Protein AF-A0A7C5EQ82-F1 (afdb_monomer_lite)

Secondary structure (DSSP, 8-state):
-----SSSHHHHHHHHHHHTTTGGG--TTHHHHHHHHHHHHHHHHHHHHHHHHHHHHHHHHHHHHHHHHHHHHHHHHHHHHHHHHT-HHHHHHHHHHTTPPPPPTT--------TT--HHHHHHHHT---

Sequence (130 aa):
MTTRNHTLQPLLQAQKRRAVLPWYFDLGGKAAFLVVALAACLLALIALAQTGRVVSLSYDIRQLKGEEQQLIWEREDLLARLARAQDPATLEQWARENGMEPLAPGDVTFVTVPAGWSPAIAVSTLAREP

Radius of gyration: 46.98 Å; chains: 1; bounding box: 89×47×120 Å

Foldseek 3Di:
DDDDPPPCVVVVVVVVVVVPPPVVVPPPPVVVVVVVVVVVVVVVVVVVVVVVVVVVVVVVVVVVVVVVVVVVVVVVVVVVVVCVVPVVVVVQVVCVVVVNDPDDPPNDDDDDDPPPDDPVVVVVVVVPDD

Structure (mmCIF, N/CA/C/O backbone):
data_AF-A0A7C5EQ82-F1
#
_entry.id   AF-A0A7C5EQ82-F1
#
loop_
_atom_site.group_PDB
_atom_site.id
_atom_site.type_symbol
_atom_site.label_atom_id
_atom_site.label_alt_id
_atom_site.label_comp_id
_atom_site.label_asym_id
_atom_site.label_entity_id
_atom_site.label_seq_id
_atom_site.pdbx_PDB_ins_code
_atom_site.Cartn_x
_atom_site.Cartn_y
_atom_site.Cartn_z
_atom_site.occupancy
_atom_site.B_iso_or_equiv
_atom_site.auth_seq_id
_atom_site.auth_comp_id
_atom_site.auth_asym_id
_atom_site.auth_atom_id
_atom_site.pdbx_PDB_model_num
ATOM 1 N N . MET A 1 1 ? 37.438 37.159 -73.679 1.00 42.81 1 MET A N 1
ATOM 2 C CA . MET A 1 1 ? 36.736 37.046 -72.381 1.00 42.81 1 MET A CA 1
ATOM 3 C C . MET A 1 1 ? 36.382 35.584 -72.155 1.00 42.81 1 MET A C 1
ATOM 5 O O . MET A 1 1 ? 35.304 35.153 -72.530 1.00 42.81 1 MET A O 1
ATOM 9 N N . THR A 1 2 ? 37.311 34.800 -71.614 1.00 55.78 2 THR A N 1
ATOM 10 C CA . THR A 1 2 ? 37.064 33.390 -71.273 1.00 55.78 2 THR A CA 1
ATOM 11 C C . THR A 1 2 ? 38.223 32.916 -70.413 1.00 55.78 2 THR A C 1
ATOM 13 O O . THR A 1 2 ? 39.345 32.881 -70.904 1.00 55.78 2 THR A O 1
ATOM 16 N N . THR A 1 3 ? 37.974 32.630 -69.132 1.00 52.59 3 THR A N 1
ATOM 17 C CA . THR A 1 3 ? 38.677 31.629 -68.297 1.00 52.59 3 THR A CA 1
ATOM 18 C C . THR A 1 3 ? 38.357 31.842 -66.813 1.00 52.59 3 THR A C 1
ATOM 20 O O . THR A 1 3 ? 38.730 32.859 -66.241 1.00 52.59 3 THR A O 1
ATOM 23 N N . ARG A 1 4 ? 37.691 30.859 -66.184 1.00 48.62 4 ARG A N 1
ATOM 24 C CA . ARG A 1 4 ? 38.002 30.284 -64.848 1.00 48.62 4 ARG A CA 1
ATOM 25 C C . ARG A 1 4 ? 36.846 29.413 -64.334 1.00 48.62 4 ARG A C 1
ATOM 27 O O . ARG A 1 4 ? 36.222 29.711 -63.329 1.00 48.62 4 ARG A O 1
ATOM 34 N N . ASN A 1 5 ? 36.617 28.277 -64.993 1.00 55.75 5 ASN A N 1
ATOM 35 C CA . ASN A 1 5 ? 35.737 27.220 -64.467 1.00 55.75 5 ASN A CA 1
ATOM 36 C C . ASN A 1 5 ? 36.523 25.972 -64.006 1.00 55.75 5 ASN A C 1
ATOM 38 O O . ASN A 1 5 ? 35.933 24.943 -63.699 1.00 55.75 5 ASN A O 1
ATOM 42 N N . HIS A 1 6 ? 37.859 26.041 -63.939 1.00 57.06 6 HIS A N 1
ATOM 43 C CA . HIS A 1 6 ? 38.721 24.883 -63.654 1.00 57.06 6 HIS A CA 1
ATOM 44 C C . HIS A 1 6 ? 39.056 24.674 -62.166 1.00 57.06 6 HIS A C 1
ATOM 46 O O . HIS A 1 6 ? 39.661 23.668 -61.816 1.00 57.06 6 HIS A O 1
ATOM 52 N N . THR A 1 7 ? 38.654 25.576 -61.267 1.00 58.47 7 THR A N 1
ATOM 53 C CA . THR A 1 7 ? 39.041 25.523 -59.841 1.00 58.47 7 THR A CA 1
ATOM 54 C C . THR A 1 7 ? 38.031 24.823 -58.930 1.00 58.47 7 THR A C 1
ATOM 56 O O . THR A 1 7 ? 38.360 24.520 -57.787 1.00 58.47 7 THR A O 1
ATOM 59 N N . LEU A 1 8 ? 36.822 24.517 -59.412 1.00 58.50 8 LEU A N 1
ATOM 60 C CA . LEU A 1 8 ? 35.771 23.875 -58.602 1.00 58.50 8 LEU A CA 1
ATOM 61 C C . LEU A 1 8 ? 35.801 22.338 -58.655 1.00 58.50 8 LEU A C 1
ATOM 63 O O . LEU A 1 8 ? 35.190 21.674 -57.820 1.00 58.50 8 LEU A O 1
ATOM 67 N N . GLN A 1 9 ? 36.541 21.755 -59.599 1.00 65.25 9 GLN A N 1
ATOM 68 C CA . GLN A 1 9 ? 36.656 20.302 -59.749 1.00 65.25 9 GLN A CA 1
ATOM 69 C C . GLN A 1 9 ? 37.294 19.575 -58.546 1.00 65.25 9 GLN A C 1
ATOM 71 O O . GLN A 1 9 ? 36.742 18.542 -58.156 1.00 65.25 9 GLN A O 1
ATOM 76 N N . PRO A 1 10 ? 38.373 20.069 -57.898 1.00 68.69 10 PRO A N 1
ATOM 77 C CA . PRO A 1 10 ? 38.969 19.350 -56.769 1.00 68.69 10 PRO A CA 1
ATOM 78 C C . PRO A 1 10 ? 38.082 19.381 -55.517 1.00 68.69 10 PRO A C 1
ATOM 80 O O . PRO A 1 10 ? 38.023 18.396 -54.782 1.00 68.69 10 PRO A O 1
ATOM 83 N N . LEU A 1 11 ? 37.328 20.466 -55.297 1.00 66.81 11 LEU A N 1
ATOM 84 C CA . LEU A 1 11 ? 36.391 20.571 -54.172 1.00 66.81 11 LEU A CA 1
ATOM 85 C C . LEU A 1 11 ? 35.196 19.631 -54.350 1.00 66.81 11 LEU A C 1
ATOM 87 O O . LEU A 1 11 ? 34.826 18.922 -53.415 1.00 66.81 11 LEU A O 1
ATOM 91 N N . LEU A 1 12 ? 34.650 19.549 -55.566 1.00 68.19 12 LEU A N 1
ATOM 92 C CA . LEU A 1 12 ? 33.575 18.607 -55.884 1.00 68.19 12 LEU A CA 1
ATOM 93 C C . LEU A 1 12 ? 34.048 17.145 -55.808 1.00 68.19 12 LEU A C 1
ATOM 95 O O . LEU A 1 12 ? 33.300 16.281 -55.351 1.00 68.19 12 LEU A O 1
ATOM 99 N N . GLN A 1 13 ? 35.296 16.851 -56.189 1.00 70.50 13 GLN A N 1
ATOM 100 C CA . GLN A 1 13 ? 35.888 15.517 -56.016 1.00 70.50 13 GLN A CA 1
ATOM 101 C C . GLN A 1 13 ? 36.109 15.155 -54.540 1.00 70.50 13 GLN A C 1
ATOM 103 O O . GLN A 1 13 ? 35.826 14.022 -54.144 1.00 70.50 13 GLN A O 1
ATOM 108 N N . ALA A 1 14 ? 36.556 16.099 -53.707 1.00 67.94 14 ALA A N 1
ATOM 109 C CA . ALA A 1 14 ? 36.697 15.889 -52.265 1.00 67.94 14 ALA A CA 1
ATOM 110 C C . ALA A 1 14 ? 35.335 15.685 -51.577 1.00 67.94 14 ALA A C 1
ATOM 112 O O . ALA A 1 14 ? 35.195 14.820 -50.708 1.00 67.94 14 ALA A O 1
ATOM 113 N N . GLN A 1 15 ? 34.308 16.424 -52.007 1.00 67.62 15 GLN A N 1
ATOM 114 C CA . GLN A 1 15 ? 32.946 16.284 -51.496 1.00 67.62 15 GLN A CA 1
ATOM 115 C C . GLN A 1 15 ? 32.324 14.942 -51.902 1.00 67.62 15 GLN A C 1
ATOM 117 O O . GLN A 1 15 ? 31.738 14.269 -51.055 1.00 67.62 15 GLN A O 1
ATOM 122 N N . LYS A 1 16 ? 32.538 14.486 -53.146 1.00 65.75 16 LYS A N 1
ATOM 123 C CA . LYS A 1 16 ? 32.148 13.133 -53.577 1.00 65.75 16 LYS A CA 1
ATOM 124 C C . LYS A 1 16 ? 32.859 12.045 -52.771 1.00 65.75 16 LYS A C 1
ATOM 126 O O . LYS A 1 16 ? 32.201 11.100 -52.364 1.00 65.75 16 LYS A O 1
ATOM 131 N N . ARG A 1 17 ? 34.152 12.186 -52.454 1.00 62.69 17 ARG A N 1
ATOM 132 C CA . ARG A 1 17 ? 34.857 11.228 -51.575 1.00 62.69 17 ARG A CA 1
ATOM 133 C C . ARG A 1 17 ? 34.272 11.173 -50.159 1.00 62.69 17 ARG A C 1
ATOM 135 O O . ARG A 1 17 ? 34.189 10.088 -49.597 1.00 62.69 17 ARG A O 1
ATOM 142 N N . ARG A 1 18 ? 33.819 12.302 -49.599 1.00 60.19 18 ARG A N 1
ATOM 143 C CA . ARG A 1 18 ? 33.108 12.332 -48.302 1.00 60.19 18 ARG A CA 1
ATOM 144 C C . ARG A 1 18 ? 31.685 11.776 -48.380 1.00 60.19 18 ARG A C 1
ATOM 146 O O . ARG A 1 18 ? 31.238 11.149 -47.429 1.00 60.19 18 ARG A O 1
ATOM 153 N N . ALA A 1 19 ? 31.000 11.958 -49.506 1.00 60.44 19 ALA A N 1
ATOM 154 C CA . ALA A 1 19 ? 29.672 11.398 -49.752 1.00 60.44 19 ALA A CA 1
ATOM 155 C C . ALA A 1 19 ? 29.687 9.885 -50.050 1.00 60.44 19 ALA A C 1
ATOM 157 O O . ALA A 1 19 ? 28.626 9.278 -50.115 1.00 60.44 19 ALA A O 1
ATOM 158 N N . VAL A 1 20 ? 30.869 9.271 -50.199 1.00 56.28 20 VAL A N 1
ATOM 159 C CA . VAL A 1 20 ? 31.069 7.816 -50.365 1.00 56.28 20 VAL A CA 1
ATOM 160 C C . VAL A 1 20 ? 31.319 7.119 -49.011 1.00 56.28 20 VAL A C 1
ATOM 162 O O . VAL A 1 20 ? 31.747 5.971 -48.946 1.00 56.28 20 VAL A O 1
ATOM 165 N N . LEU A 1 21 ? 30.906 7.744 -47.902 1.00 57.19 21 LEU A N 1
ATOM 166 C CA . LEU A 1 21 ? 30.763 7.069 -46.606 1.00 57.19 21 LEU A CA 1
ATOM 167 C C . LEU A 1 21 ? 29.425 6.323 -46.334 1.00 57.19 21 LEU A C 1
ATOM 169 O O . LEU A 1 21 ? 29.193 6.015 -45.168 1.00 57.19 21 LEU A O 1
ATOM 173 N N . PRO A 1 22 ? 28.543 5.946 -47.292 1.00 58.44 22 PRO A N 1
ATOM 174 C CA . PRO A 1 22 ? 27.462 5.018 -46.967 1.00 58.44 22 PRO A CA 1
ATOM 175 C C . PRO A 1 22 ? 27.979 3.572 -46.847 1.00 58.44 22 PRO A C 1
ATOM 177 O O . PRO A 1 22 ? 27.311 2.732 -46.257 1.00 58.44 22 PRO A O 1
ATOM 180 N N . TRP A 1 23 ? 29.189 3.279 -47.343 1.00 53.69 23 TRP A N 1
ATOM 181 C CA . TRP A 1 23 ? 29.732 1.917 -47.403 1.00 53.69 23 TRP A CA 1
ATOM 182 C C . TRP A 1 23 ? 30.381 1.422 -46.100 1.00 53.69 23 TRP A C 1
ATOM 184 O O . TRP A 1 23 ? 30.624 0.231 -45.948 1.00 53.69 23 TRP A O 1
ATOM 194 N N . TYR A 1 24 ? 30.595 2.297 -45.108 1.00 54.84 24 TYR A N 1
ATOM 195 C CA . TYR A 1 24 ? 30.995 1.855 -43.761 1.00 54.84 24 TYR A CA 1
ATOM 196 C C . TYR A 1 24 ? 29.821 1.227 -42.981 1.00 54.84 24 TYR A C 1
ATOM 198 O O . TYR A 1 24 ? 30.025 0.571 -41.963 1.00 54.84 24 TYR A O 1
ATOM 206 N N . PHE A 1 25 ? 28.593 1.400 -43.482 1.00 55.72 25 PHE A N 1
ATOM 207 C CA . PHE A 1 25 ? 27.375 0.771 -42.970 1.00 55.72 25 PHE A CA 1
ATOM 208 C C . PHE A 1 25 ? 26.859 -0.369 -43.858 1.00 55.72 25 PHE A C 1
ATOM 210 O O . PHE A 1 25 ? 25.791 -0.907 -43.582 1.00 55.72 25 PHE A O 1
ATOM 217 N N . ASP A 1 26 ? 27.632 -0.822 -44.852 1.00 59.34 26 ASP A N 1
ATOM 218 C CA . ASP A 1 26 ? 27.341 -2.058 -45.595 1.00 59.34 26 ASP A CA 1
ATOM 219 C C . ASP A 1 26 ? 27.853 -3.293 -44.819 1.00 59.34 26 ASP A C 1
ATOM 221 O O . ASP A 1 26 ? 28.472 -4.218 -45.342 1.00 59.34 26 ASP A O 1
ATOM 225 N N . LEU A 1 27 ? 27.620 -3.302 -43.502 1.00 57.91 27 LEU A N 1
ATOM 226 C CA . LEU A 1 27 ? 27.776 -4.479 -42.649 1.00 57.91 27 LEU A CA 1
ATOM 227 C C . LEU A 1 27 ? 26.518 -5.343 -42.817 1.00 57.91 27 LEU A C 1
ATOM 229 O O . LEU A 1 27 ? 25.699 -5.484 -41.902 1.00 57.91 27 LEU A O 1
ATOM 233 N N . GLY A 1 28 ? 26.356 -5.905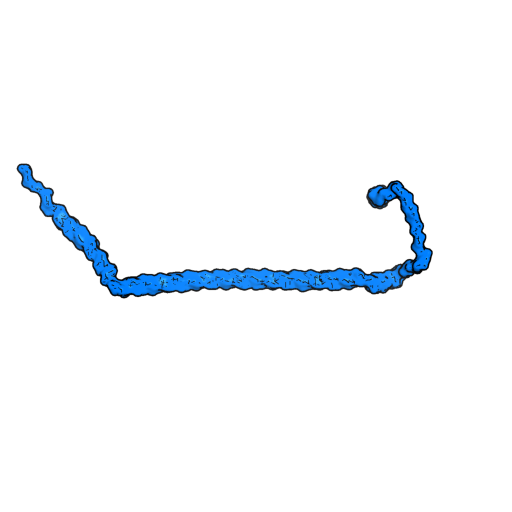 -44.016 1.00 60.25 28 GLY A N 1
ATOM 234 C CA . GLY A 1 28 ? 25.272 -6.820 -44.360 1.00 60.25 28 GLY A CA 1
ATOM 235 C C . GLY A 1 28 ? 25.047 -7.863 -43.266 1.00 60.25 28 GLY A C 1
ATOM 236 O O . GLY A 1 28 ? 25.994 -8.509 -42.818 1.00 60.25 28 GLY A O 1
ATOM 237 N N . GLY A 1 29 ? 23.803 -7.975 -42.787 1.00 64.56 29 GLY A N 1
ATOM 238 C CA . GLY A 1 29 ? 23.360 -8.871 -41.708 1.00 64.56 29 GLY A CA 1
ATOM 239 C C . GLY A 1 29 ? 23.977 -8.594 -40.326 1.00 64.56 29 GLY A C 1
ATOM 240 O O . GLY A 1 29 ? 23.260 -8.472 -39.339 1.00 64.56 29 GLY A O 1
ATOM 241 N N . LYS A 1 30 ? 25.301 -8.453 -40.234 1.00 71.50 30 LYS A N 1
ATOM 242 C CA . LYS A 1 30 ? 26.091 -8.308 -39.006 1.00 71.50 30 LYS A CA 1
ATOM 243 C C . LYS A 1 30 ? 25.841 -6.985 -38.285 1.00 71.50 30 LYS A C 1
ATOM 245 O O . LYS A 1 30 ? 25.766 -7.000 -37.062 1.00 71.50 30 LYS A O 1
ATOM 250 N N . ALA A 1 31 ? 25.653 -5.865 -38.993 1.00 76.69 31 ALA A N 1
ATOM 251 C CA . ALA A 1 31 ? 25.238 -4.619 -38.338 1.00 76.69 31 ALA A CA 1
ATOM 252 C C . ALA A 1 31 ? 23.814 -4.726 -37.795 1.00 76.69 31 ALA A C 1
ATOM 254 O O . ALA A 1 31 ? 23.559 -4.239 -36.700 1.00 76.69 31 ALA A O 1
ATOM 255 N N . ALA A 1 32 ? 22.911 -5.416 -38.500 1.00 79.00 32 ALA A N 1
ATOM 256 C CA . ALA A 1 32 ? 21.574 -5.678 -37.976 1.00 79.00 32 ALA A CA 1
ATOM 257 C C . ALA A 1 32 ? 21.643 -6.524 -36.693 1.00 79.00 32 ALA A C 1
ATOM 259 O O . ALA A 1 32 ? 21.007 -6.169 -35.707 1.00 79.00 32 ALA A O 1
ATOM 260 N N . PHE A 1 33 ? 22.487 -7.564 -36.649 1.00 82.31 33 PHE A N 1
ATOM 261 C CA . PHE A 1 33 ? 22.740 -8.320 -35.415 1.00 82.31 33 PHE A CA 1
ATOM 262 C C . PHE A 1 33 ? 23.288 -7.445 -34.287 1.00 82.31 33 PHE A C 1
ATOM 264 O O . PHE A 1 33 ? 22.853 -7.582 -33.148 1.00 82.31 33 PHE A O 1
ATOM 271 N N . LEU A 1 34 ? 24.210 -6.530 -34.590 1.00 86.25 34 LEU A N 1
ATOM 272 C CA . LEU A 1 34 ? 24.800 -5.634 -33.596 1.00 86.25 34 LEU A CA 1
ATOM 273 C C . LEU A 1 34 ? 23.759 -4.645 -33.049 1.00 86.25 34 LEU A C 1
ATOM 275 O O . LEU A 1 34 ? 23.680 -4.448 -31.841 1.00 86.25 34 LEU A O 1
ATOM 279 N N . VAL A 1 35 ? 22.902 -4.097 -33.913 1.00 86.94 35 VAL A N 1
ATOM 280 C CA . VAL A 1 35 ? 21.784 -3.225 -33.518 1.00 86.94 35 VAL A CA 1
ATOM 281 C C . VAL A 1 35 ? 20.757 -3.985 -32.681 1.00 86.94 35 VAL A C 1
ATOM 283 O O . VAL A 1 35 ? 20.330 -3.480 -31.647 1.00 86.94 35 VAL A O 1
ATOM 286 N N . VAL A 1 36 ? 20.389 -5.207 -33.075 1.00 88.44 36 VAL A N 1
ATOM 287 C CA . VAL A 1 36 ? 19.455 -6.051 -32.311 1.00 88.44 36 VAL A CA 1
ATOM 288 C C . VAL A 1 36 ? 20.043 -6.423 -30.951 1.00 88.44 36 VAL A C 1
ATOM 290 O O . VAL A 1 36 ? 19.348 -6.324 -29.944 1.00 88.44 36 VAL A O 1
ATOM 293 N N . ALA A 1 37 ? 21.324 -6.792 -30.890 1.00 91.94 37 ALA A N 1
ATOM 294 C CA . ALA A 1 37 ? 22.006 -7.097 -29.634 1.00 91.94 37 ALA A CA 1
ATOM 295 C C . ALA A 1 37 ? 22.086 -5.866 -28.719 1.00 91.94 37 ALA A C 1
ATOM 297 O O . ALA A 1 37 ? 21.823 -5.969 -27.520 1.00 91.94 37 ALA A O 1
ATOM 298 N N . LEU A 1 38 ? 22.385 -4.691 -29.282 1.00 93.38 38 LEU A N 1
ATOM 299 C CA . LEU A 1 38 ? 22.389 -3.430 -28.544 1.00 93.38 38 LEU A CA 1
ATOM 300 C C . LEU A 1 38 ? 20.988 -3.105 -28.005 1.00 93.38 38 LEU A C 1
ATOM 302 O O . LEU A 1 38 ? 20.847 -2.782 -26.829 1.00 93.38 38 LEU A O 1
ATOM 306 N N . ALA A 1 39 ? 19.952 -3.242 -28.835 1.00 90.38 39 ALA A N 1
ATOM 307 C CA . ALA A 1 39 ? 18.564 -3.010 -28.447 1.00 90.38 39 ALA A CA 1
ATOM 308 C C . ALA A 1 39 ? 18.099 -3.988 -27.356 1.00 90.38 39 ALA A C 1
ATOM 310 O O . ALA A 1 39 ? 17.453 -3.569 -26.398 1.00 90.38 39 ALA A O 1
ATOM 311 N N . ALA A 1 40 ? 18.471 -5.267 -27.457 1.00 91.81 40 ALA A N 1
ATOM 312 C CA . ALA A 1 40 ? 18.181 -6.277 -26.443 1.00 91.81 40 ALA A CA 1
ATOM 313 C C . ALA A 1 40 ? 18.887 -5.970 -25.113 1.00 91.81 40 ALA A C 1
ATOM 315 O O . ALA A 1 40 ? 18.268 -6.066 -24.055 1.00 91.81 40 ALA A O 1
ATOM 316 N N . CYS A 1 41 ? 20.152 -5.539 -25.157 1.00 93.19 41 CYS A N 1
ATOM 317 C CA . CYS A 1 41 ? 20.893 -5.106 -23.972 1.00 93.19 41 CYS A CA 1
ATOM 318 C C . CYS A 1 41 ? 20.230 -3.884 -23.315 1.00 93.19 41 CYS A C 1
ATOM 320 O O . CYS A 1 41 ? 20.034 -3.852 -22.101 1.00 93.19 41 CYS A O 1
ATOM 322 N N . LEU A 1 42 ? 19.799 -2.909 -24.119 1.00 93.44 42 LEU A N 1
ATOM 323 C CA . LEU A 1 42 ? 19.106 -1.718 -23.630 1.00 93.44 42 LEU A CA 1
ATOM 324 C C . LEU A 1 42 ? 17.755 -2.068 -22.987 1.00 93.44 42 LEU A C 1
ATOM 326 O O . LEU A 1 42 ? 17.439 -1.575 -21.906 1.00 93.44 42 LEU A O 1
ATOM 330 N N . LEU A 1 43 ? 16.986 -2.966 -23.611 1.00 91.38 43 LEU A N 1
ATOM 331 C CA . LEU A 1 43 ? 15.739 -3.502 -23.057 1.00 91.38 43 LEU A CA 1
ATOM 332 C C . LEU A 1 43 ? 15.970 -4.242 -21.739 1.00 91.38 43 LEU A C 1
ATOM 334 O O . LEU A 1 43 ? 15.207 -4.039 -20.800 1.00 91.38 43 LEU A O 1
ATOM 338 N N . ALA A 1 44 ? 17.028 -5.050 -21.641 1.00 88.25 44 ALA A N 1
ATOM 339 C CA . ALA A 1 44 ? 17.381 -5.746 -20.408 1.00 88.25 44 ALA A CA 1
ATOM 340 C C . ALA A 1 44 ? 17.734 -4.763 -19.279 1.00 88.25 44 ALA A C 1
ATOM 342 O O . ALA A 1 44 ? 17.275 -4.938 -18.152 1.00 88.25 44 ALA A O 1
ATOM 343 N N . LEU A 1 45 ? 18.479 -3.693 -19.578 1.00 86.88 45 LEU A N 1
ATOM 344 C CA . LEU A 1 45 ? 18.791 -2.637 -18.609 1.00 86.88 45 LEU A CA 1
ATOM 345 C C . LEU A 1 45 ? 17.536 -1.878 -18.158 1.00 86.88 45 LEU A C 1
ATOM 347 O O . LEU A 1 45 ? 17.372 -1.620 -16.965 1.00 86.88 45 LEU A O 1
ATOM 351 N N . ILE A 1 46 ? 16.626 -1.557 -19.083 1.00 86.00 46 ILE A N 1
ATOM 352 C CA . ILE A 1 46 ? 15.345 -0.915 -18.753 1.00 86.00 46 ILE A CA 1
ATOM 353 C C . ILE A 1 46 ? 14.489 -1.847 -17.890 1.00 86.00 46 ILE A C 1
ATOM 355 O O . ILE A 1 46 ? 13.954 -1.413 -16.871 1.00 86.00 46 ILE A O 1
ATOM 359 N N . ALA A 1 47 ? 14.386 -3.125 -18.257 1.00 78.50 47 ALA A N 1
ATOM 360 C CA . ALA A 1 47 ? 13.645 -4.121 -17.491 1.00 78.50 47 ALA A CA 1
ATOM 361 C C . ALA A 1 47 ? 14.237 -4.304 -16.086 1.00 78.50 47 ALA A C 1
ATOM 363 O O . ALA A 1 47 ? 13.495 -4.416 -15.111 1.00 78.50 47 ALA A O 1
ATOM 364 N N . LEU A 1 48 ? 15.564 -4.259 -15.952 1.00 78.50 48 LEU A N 1
ATOM 365 C CA . LEU A 1 48 ? 16.242 -4.316 -14.660 1.00 78.50 48 LEU A CA 1
ATOM 366 C C . LEU A 1 48 ? 15.964 -3.065 -13.817 1.00 78.50 48 LEU A C 1
ATOM 368 O O . LEU A 1 48 ? 15.676 -3.183 -12.628 1.00 78.50 48 LEU A O 1
ATOM 372 N N . ALA A 1 49 ? 15.964 -1.876 -14.426 1.00 75.94 49 ALA A N 1
ATOM 373 C CA . ALA A 1 49 ? 15.597 -0.632 -13.750 1.00 75.94 49 ALA A CA 1
ATOM 374 C C . ALA A 1 49 ? 14.122 -0.626 -13.306 1.00 75.94 49 ALA A C 1
ATOM 376 O O . ALA A 1 49 ? 13.802 -0.168 -12.208 1.00 75.94 49 ALA A O 1
ATOM 377 N N . GLN A 1 50 ? 13.218 -1.181 -14.121 1.00 68.19 50 GLN A N 1
ATOM 378 C CA . GLN A 1 50 ? 11.814 -1.376 -13.749 1.00 68.19 50 GLN A CA 1
ATOM 379 C C . GLN A 1 50 ? 11.675 -2.380 -12.603 1.00 68.19 50 GLN A C 1
ATOM 381 O O . GLN A 1 50 ? 10.979 -2.098 -11.633 1.00 68.19 50 GLN A O 1
ATOM 386 N N . THR A 1 51 ? 12.394 -3.502 -12.659 1.00 67.56 51 THR A N 1
ATOM 387 C CA . THR A 1 51 ? 12.393 -4.520 -11.597 1.00 67.56 51 THR A CA 1
ATOM 388 C C . THR A 1 51 ? 12.941 -3.947 -10.287 1.00 67.56 51 THR A C 1
ATOM 390 O O . THR A 1 51 ? 12.365 -4.178 -9.227 1.00 67.56 51 THR A O 1
ATOM 393 N N . GLY A 1 52 ? 13.977 -3.104 -10.354 1.00 60.84 52 GLY A N 1
ATOM 394 C CA . GLY A 1 52 ? 14.494 -2.362 -9.202 1.00 60.84 52 GLY A CA 1
ATOM 395 C C . GLY A 1 52 ? 13.457 -1.425 -8.567 1.00 60.84 52 GLY A C 1
ATOM 396 O O . GLY A 1 52 ? 13.375 -1.352 -7.344 1.00 60.84 52 GLY A O 1
ATOM 397 N N . ARG A 1 53 ? 12.598 -0.774 -9.368 1.00 58.97 53 ARG A N 1
ATOM 398 C CA . ARG A 1 53 ? 11.467 0.036 -8.861 1.00 58.97 53 ARG A CA 1
ATOM 399 C C . ARG A 1 53 ? 10.296 -0.808 -8.336 1.00 58.97 53 ARG A C 1
ATOM 401 O O . ARG A 1 53 ? 9.560 -0.353 -7.466 1.00 58.97 53 ARG A O 1
ATOM 408 N N . VAL A 1 54 ? 10.112 -2.038 -8.815 1.00 58.34 54 VAL A N 1
ATOM 409 C CA . VAL A 1 54 ? 9.085 -2.963 -8.289 1.00 58.34 54 VAL A CA 1
ATOM 410 C C . VAL A 1 54 ? 9.431 -3.437 -6.871 1.00 58.34 54 VAL A C 1
ATOM 412 O O . VAL A 1 54 ? 8.530 -3.672 -6.061 1.00 58.34 54 VAL A O 1
ATOM 415 N N . VAL A 1 55 ? 10.720 -3.516 -6.527 1.00 59.34 55 VAL A N 1
ATOM 416 C CA . VAL A 1 55 ? 11.160 -3.861 -5.165 1.00 59.34 55 VAL A CA 1
ATOM 417 C C . VAL A 1 55 ? 10.749 -2.787 -4.155 1.00 59.34 55 VAL A C 1
ATOM 419 O O . VAL A 1 55 ? 10.250 -3.144 -3.089 1.00 59.34 55 VAL A O 1
ATOM 422 N N . SER A 1 56 ? 10.870 -1.496 -4.492 1.00 60.28 56 SER A N 1
ATOM 423 C CA . SER A 1 56 ? 10.418 -0.420 -3.596 1.00 60.28 56 SER A CA 1
ATOM 424 C C . SER A 1 56 ? 8.897 -0.421 -3.430 1.00 60.28 56 SER A C 1
ATOM 426 O O . SER A 1 56 ? 8.413 -0.347 -2.307 1.00 60.28 56 SER A O 1
ATOM 428 N N . LEU A 1 57 ? 8.141 -0.648 -4.512 1.00 59.94 57 LEU A N 1
ATOM 429 C CA . LEU A 1 57 ? 6.678 -0.776 -4.435 1.00 59.94 57 LEU A CA 1
ATOM 430 C C . LEU A 1 57 ? 6.242 -1.943 -3.532 1.00 59.94 57 LEU A C 1
ATOM 432 O O . LEU A 1 57 ? 5.250 -1.867 -2.814 1.00 59.94 57 LEU A O 1
ATOM 436 N N . SER A 1 58 ? 7.002 -3.039 -3.556 1.00 60.06 58 SER A N 1
ATOM 437 C CA . SER A 1 58 ? 6.730 -4.222 -2.737 1.00 60.06 58 SER A CA 1
ATOM 438 C C . SER A 1 58 ? 7.033 -4.012 -1.252 1.00 60.06 58 SER A C 1
ATOM 440 O O . SER A 1 58 ? 6.571 -4.805 -0.429 1.00 60.06 58 SER A O 1
ATOM 442 N N . TYR A 1 59 ? 7.842 -3.009 -0.907 1.00 59.97 59 TYR A N 1
ATOM 443 C CA . TYR A 1 59 ? 8.107 -2.632 0.478 1.00 59.97 59 TYR A CA 1
ATOM 444 C C . TYR A 1 59 ? 6.939 -1.817 1.034 1.00 59.97 59 TYR A C 1
ATOM 446 O O . TYR A 1 59 ? 6.385 -2.188 2.067 1.00 59.97 59 TYR A O 1
ATOM 454 N N . ASP A 1 60 ? 6.477 -0.820 0.278 1.00 66.12 60 ASP A N 1
ATOM 455 C CA . ASP A 1 60 ? 5.334 0.018 0.659 1.00 66.12 60 ASP A CA 1
ATOM 456 C C . ASP A 1 60 ? 4.066 -0.827 0.854 1.00 66.12 60 ASP A C 1
ATOM 458 O O . ASP A 1 60 ? 3.365 -0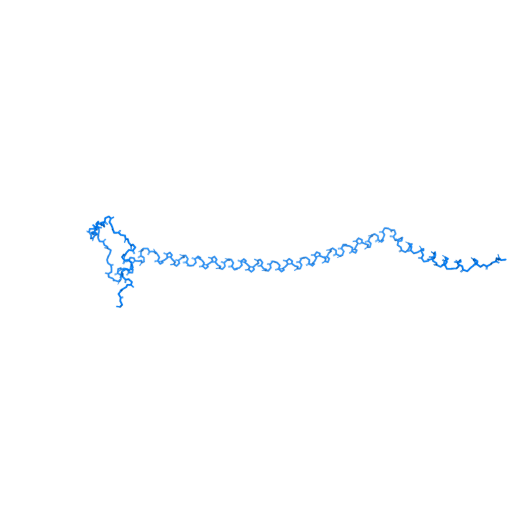.692 1.853 1.00 66.12 60 ASP A O 1
ATOM 462 N N . ILE A 1 61 ? 3.819 -1.793 -0.040 1.00 70.25 61 ILE A N 1
ATOM 463 C CA . ILE A 1 61 ? 2.691 -2.731 0.086 1.00 70.25 61 ILE A CA 1
ATOM 464 C C . ILE A 1 61 ? 2.817 -3.613 1.339 1.00 70.25 61 ILE A C 1
ATOM 466 O O . ILE A 1 61 ? 1.808 -3.958 1.954 1.00 70.25 61 ILE A O 1
ATOM 470 N N . ARG A 1 62 ? 4.034 -4.014 1.725 1.00 66.88 62 ARG A N 1
ATOM 471 C CA . ARG A 1 62 ? 4.245 -4.819 2.940 1.00 66.88 62 ARG A CA 1
ATOM 472 C C . ARG A 1 62 ? 4.044 -4.001 4.204 1.00 66.88 62 ARG A C 1
ATOM 474 O O . ARG A 1 62 ? 3.450 -4.520 5.143 1.00 66.88 62 ARG A O 1
ATOM 481 N N . GLN A 1 63 ? 4.504 -2.754 4.213 1.00 71.06 63 GLN A N 1
ATOM 482 C CA . GLN A 1 63 ? 4.289 -1.850 5.335 1.00 71.06 63 GLN A CA 1
ATOM 483 C C . GLN A 1 63 ? 2.792 -1.583 5.534 1.00 71.06 63 GLN A C 1
ATOM 485 O O . GLN A 1 63 ? 2.287 -1.795 6.633 1.00 71.06 63 GLN A O 1
ATOM 490 N N . LEU A 1 64 ? 2.066 -1.256 4.458 1.00 73.62 64 LEU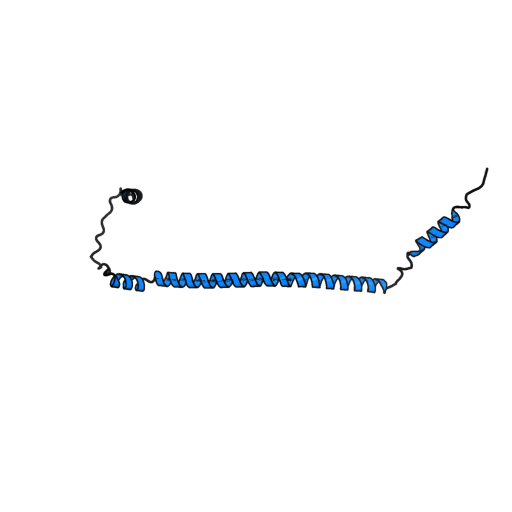 A N 1
ATOM 491 C CA . LEU A 1 64 ? 0.622 -1.009 4.517 1.00 73.62 64 LEU A CA 1
ATOM 492 C C . LEU A 1 64 ? -0.163 -2.226 5.030 1.00 73.62 64 LEU A C 1
ATOM 494 O O . LEU A 1 64 ? -1.070 -2.083 5.841 1.00 73.62 64 LEU A O 1
ATOM 498 N N . LYS A 1 65 ? 0.217 -3.438 4.603 1.00 70.50 65 LYS A N 1
ATOM 499 C CA . LYS A 1 65 ? -0.388 -4.682 5.110 1.00 70.50 65 LYS A CA 1
ATOM 500 C C . LYS A 1 65 ? -0.091 -4.929 6.588 1.00 70.50 65 LYS A C 1
ATOM 502 O O . LYS A 1 65 ? -0.933 -5.479 7.290 1.00 70.50 65 LYS A O 1
ATOM 507 N N . GLY A 1 66 ? 1.100 -4.559 7.058 1.00 78.00 66 GLY A N 1
ATOM 508 C CA . GLY A 1 66 ? 1.449 -4.644 8.476 1.00 78.00 66 GLY A CA 1
ATOM 509 C C . GLY A 1 66 ? 0.595 -3.705 9.328 1.00 78.00 66 GLY A C 1
ATOM 510 O O . GLY A 1 66 ? 0.050 -4.129 10.346 1.00 78.00 66 GLY A O 1
ATOM 511 N N . GLU A 1 67 ? 0.430 -2.464 8.869 1.00 78.81 67 GLU A N 1
ATOM 512 C CA . GLU A 1 67 ? -0.401 -1.448 9.525 1.00 78.81 67 GLU A CA 1
ATOM 513 C C . GLU A 1 67 ? -1.883 -1.857 9.558 1.00 78.81 67 GLU A C 1
ATOM 515 O O . GLU A 1 67 ? -2.521 -1.779 10.607 1.00 78.81 67 GLU A O 1
ATOM 520 N N . GLU A 1 68 ? -2.420 -2.371 8.447 1.00 77.25 68 GLU A N 1
ATOM 521 C CA . GLU A 1 68 ? -3.799 -2.873 8.377 1.00 77.25 68 GLU A CA 1
ATOM 522 C C . GLU A 1 68 ? -4.038 -4.005 9.381 1.00 77.25 68 GLU A C 1
ATOM 524 O O . GLU A 1 68 ? -5.014 -3.983 10.133 1.00 77.25 68 GLU A O 1
ATOM 529 N N . GLN A 1 69 ? -3.118 -4.971 9.439 1.00 85.31 69 GLN A N 1
ATOM 530 C CA . GLN A 1 69 ? -3.230 -6.078 10.374 1.00 85.31 69 GLN A CA 1
ATOM 531 C C . GLN A 1 69 ? -3.234 -5.557 11.816 1.00 85.31 69 GLN A C 1
ATOM 533 O O . GLN A 1 69 ? -4.106 -5.943 12.592 1.00 85.31 69 GLN A O 1
ATOM 538 N N . GLN A 1 70 ? -2.311 -4.656 12.168 1.00 86.81 70 GLN A N 1
ATOM 539 C CA . GLN A 1 70 ? -2.223 -4.078 13.511 1.00 86.81 70 GLN A CA 1
ATOM 540 C C . GLN A 1 70 ? -3.520 -3.366 13.921 1.00 86.81 70 GLN A C 1
ATOM 542 O O . GLN A 1 70 ? -4.005 -3.590 15.031 1.00 86.81 70 GLN A O 1
ATOM 547 N N . LEU A 1 71 ? -4.119 -2.584 13.017 1.00 88.44 71 LEU A N 1
ATOM 548 C CA . LEU A 1 71 ? -5.403 -1.922 13.266 1.00 88.44 71 LEU A CA 1
ATOM 549 C C . LEU A 1 71 ? -6.544 -2.921 13.499 1.00 88.44 71 LEU A C 1
ATOM 551 O O . LEU A 1 71 ? -7.412 -2.676 14.337 1.00 88.44 71 LEU A O 1
ATOM 555 N N . ILE A 1 72 ? -6.563 -4.042 12.772 1.00 90.75 72 ILE A N 1
ATOM 556 C CA . ILE A 1 72 ? -7.575 -5.091 12.962 1.00 90.75 72 ILE A CA 1
ATOM 557 C C . ILE A 1 72 ? -7.452 -5.703 14.360 1.00 90.75 72 ILE A C 1
ATOM 559 O O . ILE A 1 72 ? -8.456 -5.788 15.067 1.00 90.75 72 ILE A O 1
ATOM 563 N N . TRP A 1 73 ? -6.237 -6.060 14.783 1.00 89.50 73 TRP A N 1
ATOM 564 C CA . TRP A 1 73 ? -5.993 -6.597 16.127 1.00 89.50 73 TRP A CA 1
ATOM 565 C C . TRP A 1 73 ? -6.421 -5.614 17.221 1.00 89.50 73 TRP A C 1
ATOM 567 O O . TRP A 1 73 ? -7.067 -6.006 18.192 1.00 89.50 73 TRP A O 1
ATOM 577 N N . GLU A 1 74 ? -6.105 -4.328 17.060 1.00 88.19 74 GLU A N 1
ATOM 578 C CA . GLU A 1 74 ? -6.478 -3.296 18.030 1.00 88.19 74 GLU A CA 1
ATOM 579 C C . GLU A 1 74 ? -7.997 -3.096 18.092 1.00 88.19 74 GLU A C 1
ATOM 581 O O . GLU A 1 74 ? -8.585 -3.023 19.174 1.00 88.19 74 GLU A O 1
ATOM 586 N N . ARG A 1 75 ? -8.667 -3.100 16.935 1.00 87.88 75 ARG A N 1
ATOM 587 C CA . ARG A 1 75 ? -10.131 -3.054 16.861 1.00 87.88 75 ARG A CA 1
ATOM 588 C C . ARG A 1 75 ? -10.771 -4.255 17.555 1.00 87.88 75 ARG A C 1
ATOM 590 O O . ARG A 1 75 ? -11.768 -4.084 18.255 1.00 87.88 75 ARG A O 1
ATOM 597 N N . GLU A 1 76 ? -10.244 -5.456 17.347 1.00 89.06 76 GLU A N 1
ATOM 598 C CA . GLU A 1 76 ? -10.757 -6.670 17.985 1.00 89.06 76 GLU A CA 1
ATOM 599 C C . GLU A 1 76 ? -10.572 -6.641 19.505 1.00 89.06 76 GLU A C 1
ATOM 601 O O . GLU A 1 76 ? -11.518 -6.964 20.228 1.00 89.06 76 GLU A O 1
ATOM 606 N N . ASP A 1 77 ? -9.421 -6.180 20.007 1.00 91.69 77 ASP A N 1
ATOM 607 C CA . ASP A 1 77 ? -9.203 -6.014 21.451 1.00 91.69 77 ASP A CA 1
ATOM 608 C C . ASP A 1 77 ? -10.184 -4.996 22.052 1.00 91.69 77 ASP A C 1
ATOM 610 O O . ASP A 1 77 ? -10.819 -5.261 23.077 1.00 91.69 77 ASP A O 1
ATOM 614 N N . LEU A 1 78 ? -10.382 -3.856 21.385 1.00 88.19 78 LEU A N 1
ATOM 615 C CA . LEU A 1 78 ? -11.342 -2.839 21.821 1.00 88.19 78 LEU A CA 1
ATOM 616 C C . LEU A 1 78 ? -12.779 -3.371 21.838 1.00 88.19 78 LEU A C 1
ATOM 618 O O . LEU A 1 78 ? -13.505 -3.138 22.806 1.00 88.19 78 LEU A O 1
ATOM 622 N N . LEU A 1 79 ? -13.189 -4.124 20.816 1.00 86.81 79 LEU A N 1
ATOM 623 C CA . LEU A 1 79 ? -14.509 -4.758 20.784 1.00 86.81 79 LEU A CA 1
ATOM 624 C C . LEU A 1 79 ? -14.663 -5.806 21.887 1.00 86.81 79 LEU A C 1
ATOM 626 O O . LEU A 1 79 ? -15.706 -5.852 22.536 1.00 86.81 79 LEU A O 1
ATOM 630 N N . ALA A 1 80 ? -13.630 -6.604 22.155 1.00 84.62 80 ALA A N 1
ATOM 631 C CA . ALA A 1 80 ? -13.654 -7.584 23.234 1.00 84.62 80 ALA A CA 1
ATOM 632 C C . ALA A 1 80 ? -13.748 -6.920 24.618 1.00 84.62 80 ALA A C 1
ATOM 634 O O . ALA A 1 80 ? -14.416 -7.445 25.512 1.00 84.62 80 ALA A O 1
ATOM 635 N N . ARG A 1 81 ? -13.103 -5.763 24.809 1.00 82.12 81 ARG A N 1
ATOM 636 C CA . ARG A 1 81 ? -13.233 -4.953 26.032 1.00 82.12 81 ARG A CA 1
ATOM 637 C C . ARG A 1 81 ? -14.623 -4.354 26.167 1.00 82.12 81 ARG A C 1
ATOM 639 O O . ARG A 1 81 ? -15.187 -4.392 27.256 1.00 82.12 81 ARG A O 1
ATOM 646 N N . LEU A 1 82 ? -15.178 -3.834 25.076 1.00 82.75 82 LEU A N 1
ATOM 647 C CA . LEU A 1 82 ? -16.513 -3.246 25.071 1.00 82.75 82 LEU A CA 1
ATOM 648 C C . LEU A 1 82 ? -17.586 -4.304 25.341 1.00 82.75 82 LEU A C 1
ATOM 650 O O . LEU A 1 82 ? -18.475 -4.064 26.148 1.00 82.75 82 LEU A O 1
ATOM 654 N N . ALA A 1 83 ? -17.445 -5.496 24.757 1.00 77.50 83 ALA A N 1
ATOM 655 C CA . ALA A 1 83 ? -18.316 -6.634 25.032 1.00 77.50 83 ALA A CA 1
ATOM 656 C C . ALA A 1 83 ? -18.251 -7.069 26.503 1.00 77.50 83 ALA A C 1
ATOM 658 O O . ALA A 1 83 ? -19.287 -7.335 27.097 1.00 77.50 83 ALA A O 1
ATOM 659 N N . ARG A 1 84 ? -17.059 -7.079 27.119 1.00 74.25 84 ARG A N 1
ATOM 660 C CA . ARG A 1 84 ? -16.908 -7.355 28.559 1.00 74.25 84 ARG A CA 1
ATOM 661 C C . ARG A 1 84 ? -17.515 -6.261 29.439 1.00 74.25 84 ARG A C 1
ATOM 663 O O . ARG A 1 84 ? -18.118 -6.571 30.456 1.00 74.25 84 ARG A O 1
ATOM 670 N N . ALA A 1 85 ? -17.370 -4.993 29.060 1.00 73.19 85 ALA A N 1
ATOM 671 C CA . ALA A 1 85 ? -17.943 -3.872 29.806 1.00 73.19 85 ALA A CA 1
ATOM 672 C C . ALA A 1 85 ? -19.475 -3.795 29.685 1.00 73.19 85 ALA A C 1
ATOM 674 O O . ALA A 1 85 ? -20.144 -3.362 30.618 1.00 73.19 85 ALA A O 1
ATOM 675 N N . GLN A 1 86 ? -20.028 -4.206 28.541 1.00 69.69 86 GLN A N 1
ATOM 676 C CA . GLN A 1 86 ? -21.471 -4.285 28.305 1.00 69.69 86 GLN A CA 1
ATOM 677 C C . GLN A 1 86 ? -22.082 -5.624 28.719 1.00 69.69 86 GLN A C 1
ATOM 679 O O . GLN A 1 86 ? -23.286 -5.796 28.543 1.00 69.69 86 GLN A O 1
ATOM 684 N N . ASP A 1 87 ? -21.296 -6.564 29.250 1.00 74.75 87 ASP A N 1
ATOM 685 C CA . ASP A 1 87 ? -21.825 -7.850 29.687 1.00 74.75 87 ASP A CA 1
ATOM 686 C C . ASP A 1 87 ? -22.782 -7.625 30.873 1.00 74.75 87 ASP A C 1
ATOM 688 O O . ASP A 1 87 ? -22.336 -7.210 31.954 1.00 74.75 87 ASP A O 1
ATOM 692 N N . PRO A 1 88 ? -24.094 -7.877 30.697 1.00 69.06 88 PRO A N 1
ATOM 693 C CA . PRO A 1 88 ? -25.094 -7.644 31.732 1.00 69.06 88 PRO A CA 1
ATOM 694 C C . PRO A 1 88 ? -24.797 -8.430 33.012 1.00 69.06 88 PRO A C 1
ATOM 696 O O . PRO A 1 88 ? -25.099 -7.936 34.094 1.00 69.06 88 PRO A O 1
ATOM 699 N N . ALA A 1 89 ? -24.131 -9.587 32.924 1.00 73.62 89 ALA A N 1
ATOM 700 C CA . ALA A 1 89 ? -23.743 -10.356 34.105 1.00 73.62 89 ALA A CA 1
ATOM 701 C C . ALA A 1 89 ? -22.722 -9.602 34.978 1.00 73.62 89 ALA A C 1
ATOM 703 O O . ALA A 1 89 ? -22.815 -9.614 36.207 1.00 73.62 89 ALA A O 1
ATOM 704 N N . THR A 1 90 ? -21.778 -8.898 34.346 1.00 70.62 90 THR A N 1
ATOM 705 C CA . THR A 1 90 ? -20.757 -8.100 35.044 1.00 70.62 90 THR A CA 1
ATOM 706 C C . THR A 1 90 ? -21.376 -6.848 35.666 1.00 70.62 90 THR A C 1
ATOM 708 O O . THR A 1 90 ? -21.049 -6.485 36.795 1.00 70.62 90 THR A O 1
ATOM 711 N N . LEU A 1 91 ? -22.323 -6.219 34.962 1.00 71.62 91 LEU A N 1
ATOM 712 C CA . LEU A 1 91 ? -23.102 -5.087 35.472 1.00 71.62 91 LEU A CA 1
ATOM 713 C C . LEU A 1 91 ? -23.986 -5.484 36.662 1.00 71.62 91 LEU A C 1
ATOM 715 O O . LEU A 1 91 ? -24.015 -4.765 37.656 1.00 71.62 91 LEU A O 1
ATOM 719 N N . GLU A 1 92 ? -24.657 -6.636 36.607 1.00 75.06 92 GLU A N 1
ATOM 720 C CA . GLU A 1 92 ? -25.450 -7.172 37.723 1.00 75.06 92 GLU A CA 1
ATOM 721 C C . GLU A 1 92 ? -24.592 -7.539 38.936 1.00 75.06 92 GLU A C 1
ATOM 723 O O . GLU A 1 92 ? -25.037 -7.424 40.081 1.00 75.06 92 GLU A O 1
ATOM 728 N N . GLN A 1 93 ? -23.370 -8.021 38.710 1.00 78.00 93 GLN A N 1
ATOM 729 C CA . GLN A 1 93 ? -22.439 -8.326 39.791 1.00 78.00 93 GLN A CA 1
ATOM 730 C C . GLN A 1 93 ? -21.922 -7.043 40.452 1.00 78.00 93 GLN A C 1
ATOM 732 O O . GLN A 1 93 ? -22.008 -6.918 41.672 1.00 78.00 93 GLN A O 1
ATOM 737 N N . TRP A 1 94 ? -21.497 -6.055 39.658 1.00 78.56 94 TRP A N 1
ATOM 738 C CA . TRP A 1 94 ? -21.112 -4.734 40.160 1.00 78.56 94 TRP A CA 1
ATOM 739 C C . TRP A 1 94 ? -22.266 -4.040 40.897 1.00 78.56 94 TRP A C 1
ATOM 741 O O . TRP A 1 94 ? -22.062 -3.486 41.976 1.00 78.56 94 TRP A O 1
ATOM 751 N N . ALA A 1 95 ? -23.488 -4.105 40.362 1.00 80.31 95 ALA A N 1
ATOM 752 C CA . ALA A 1 95 ? -24.681 -3.550 40.999 1.00 80.31 95 ALA A CA 1
ATOM 753 C C . ALA A 1 95 ? -24.903 -4.170 42.386 1.00 80.31 95 ALA A C 1
ATOM 755 O O . ALA A 1 95 ? -25.016 -3.439 43.370 1.00 80.31 95 ALA A O 1
ATOM 756 N N . ARG A 1 96 ? -24.843 -5.506 42.489 1.00 81.06 96 ARG A N 1
ATOM 757 C CA . ARG A 1 96 ? -24.952 -6.217 43.772 1.00 81.06 96 ARG A CA 1
ATOM 758 C C . ARG A 1 96 ? -23.853 -5.829 44.762 1.00 81.06 96 ARG A C 1
ATOM 760 O O . ARG A 1 96 ? -24.152 -5.611 45.933 1.00 81.06 96 ARG A O 1
ATOM 767 N N . GLU A 1 97 ? -22.606 -5.702 44.311 1.00 85.19 97 GLU A N 1
ATOM 768 C CA . GLU A 1 97 ? -21.480 -5.269 45.156 1.00 85.19 97 GLU A CA 1
ATOM 769 C C . GLU A 1 97 ? -21.638 -3.829 45.672 1.00 85.19 97 GLU A C 1
ATOM 771 O O . GLU A 1 97 ? -21.189 -3.516 46.772 1.00 85.19 97 GLU A O 1
ATOM 776 N N . ASN A 1 98 ? -22.324 -2.966 44.919 1.00 83.56 98 ASN A N 1
ATOM 777 C CA . ASN A 1 98 ? -22.609 -1.581 45.304 1.00 83.56 98 ASN A CA 1
ATOM 778 C C . ASN A 1 98 ? -23.960 -1.420 46.026 1.00 83.56 98 ASN A C 1
ATOM 780 O O . ASN A 1 98 ? -24.441 -0.299 46.194 1.00 83.56 98 ASN A O 1
ATOM 784 N N . GLY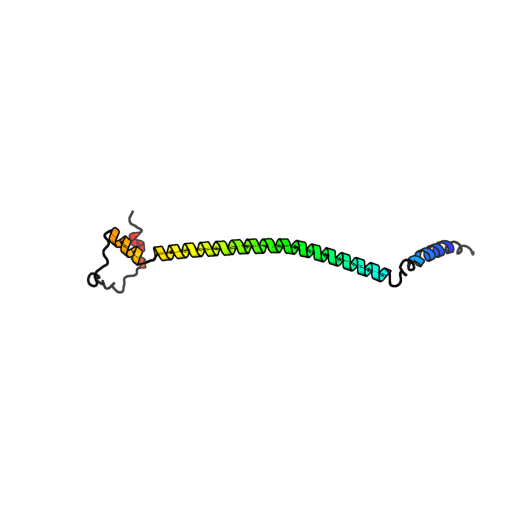 A 1 99 ? -24.579 -2.524 46.461 1.00 81.00 99 GLY A N 1
ATOM 785 C CA . GLY A 1 99 ? -25.849 -2.508 47.191 1.00 81.00 99 GLY A CA 1
ATOM 786 C C . GLY A 1 99 ? -27.057 -2.117 46.337 1.00 81.00 99 GLY A C 1
ATOM 787 O O . GLY A 1 99 ? -28.098 -1.756 46.881 1.00 81.00 99 GLY A O 1
ATOM 788 N N . MET A 1 100 ? -26.928 -2.168 45.010 1.00 78.44 100 MET A N 1
ATOM 789 C CA . MET A 1 100 ? -28.042 -1.995 44.086 1.00 78.44 100 MET A CA 1
ATOM 790 C C . MET A 1 100 ? -28.704 -3.354 43.852 1.00 78.44 100 MET A C 1
ATOM 792 O O . MET A 1 100 ? -28.082 -4.295 43.355 1.00 78.44 100 MET A O 1
ATOM 796 N N . GLU A 1 101 ? -29.975 -3.457 44.223 1.00 76.56 101 GLU A N 1
ATOM 797 C CA . GLU A 1 101 ? -30.775 -4.668 44.063 1.00 76.56 101 GLU A CA 1
ATOM 798 C C . GLU A 1 101 ? -31.624 -4.564 42.781 1.00 76.56 101 GLU A C 1
ATOM 800 O O . GLU A 1 101 ? -32.139 -3.482 42.474 1.00 76.56 101 GLU A O 1
ATOM 805 N N . PRO A 1 102 ? -31.751 -5.641 41.982 1.00 69.38 102 PRO A N 1
ATOM 806 C CA . PRO A 1 102 ? -32.615 -5.626 40.807 1.00 69.38 102 PRO A CA 1
ATOM 807 C C . PRO A 1 102 ? -34.069 -5.389 41.231 1.00 69.38 102 PRO A C 1
ATOM 809 O O . PRO A 1 102 ? -34.572 -6.058 42.131 1.00 69.38 102 PRO A O 1
ATOM 812 N N . LEU A 1 103 ? -34.745 -4.438 40.577 1.00 72.44 103 LEU A N 1
ATOM 813 C CA . LEU A 1 103 ? -36.136 -4.102 40.888 1.00 72.44 103 LEU A CA 1
ATOM 814 C C . LEU A 1 103 ? -37.018 -5.350 40.758 1.00 72.44 103 LEU A C 1
ATOM 816 O O . LEU A 1 103 ? -37.026 -6.007 39.712 1.00 72.44 103 LEU A O 1
ATOM 820 N N . ALA A 1 104 ? -37.789 -5.659 41.802 1.00 74.81 104 ALA A N 1
ATOM 821 C CA . ALA A 1 104 ? -38.748 -6.747 41.743 1.00 74.81 104 ALA A CA 1
ATOM 822 C C . ALA A 1 104 ? -39.858 -6.415 40.723 1.00 74.81 104 ALA A C 1
ATOM 824 O O . ALA A 1 104 ? -40.239 -5.245 40.576 1.00 74.81 104 ALA A O 1
ATOM 825 N N . PRO A 1 105 ? -40.415 -7.421 40.017 1.00 62.84 105 PRO A N 1
ATOM 826 C CA . PRO A 1 105 ? -41.562 -7.237 39.132 1.00 62.84 105 PRO A CA 1
ATOM 827 C C . PRO A 1 105 ? -42.808 -6.879 39.964 1.00 62.84 105 PRO A C 1
ATOM 829 O O . PRO A 1 105 ? -43.609 -7.735 40.326 1.00 62.84 105 PRO A O 1
ATOM 832 N N . GLY A 1 106 ? -42.924 -5.599 40.317 1.00 68.12 106 GLY A N 1
ATOM 833 C CA . GLY A 1 106 ? -43.928 -5.048 41.232 1.00 68.12 106 GLY A CA 1
ATOM 834 C C . GLY A 1 106 ? -43.577 -3.649 41.757 1.00 68.12 106 GLY A C 1
ATOM 835 O O . GLY A 1 106 ? -44.484 -2.865 42.017 1.00 68.12 10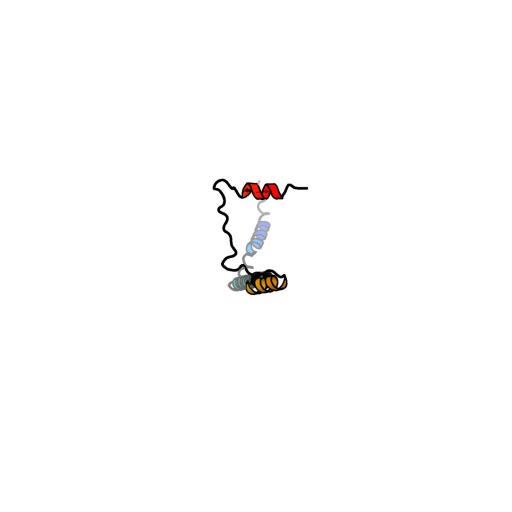6 GLY A O 1
ATOM 836 N N . ASP A 1 107 ? -42.288 -3.295 41.810 1.00 70.62 107 ASP A N 1
ATOM 837 C CA . ASP A 1 107 ? -41.813 -2.000 42.340 1.00 70.62 107 ASP A CA 1
ATOM 838 C C . ASP A 1 107 ? -41.784 -0.873 41.294 1.00 70.62 107 ASP A C 1
ATOM 840 O O . ASP A 1 107 ? -41.456 0.279 41.587 1.00 70.62 107 ASP A O 1
ATOM 844 N N . VAL A 1 108 ? -42.144 -1.182 40.047 1.00 68.81 108 VAL A N 1
ATOM 845 C CA . VAL A 1 108 ? -42.136 -0.217 38.947 1.00 68.81 108 VAL A CA 1
ATOM 846 C C . VAL A 1 108 ? -43.501 0.461 38.864 1.00 68.81 108 VAL A C 1
ATOM 848 O O . VAL A 1 108 ? -44.448 -0.067 38.281 1.00 68.81 108 VAL A O 1
ATOM 851 N N . THR A 1 109 ? -43.612 1.656 39.443 1.00 71.31 109 THR A N 1
ATOM 852 C CA . THR A 1 109 ? -44.803 2.495 39.263 1.00 71.31 109 THR A CA 1
ATOM 853 C C . THR A 1 109 ? -44.671 3.290 37.969 1.00 71.31 109 THR A C 1
ATOM 855 O O . THR A 1 109 ? -43.873 4.222 37.871 1.00 71.31 109 THR A O 1
ATOM 858 N N . PHE A 1 110 ? -45.467 2.934 36.963 1.00 71.25 110 PHE A N 1
ATOM 859 C CA . PHE A 1 110 ? -45.547 3.701 35.725 1.00 71.25 110 PHE A CA 1
ATOM 860 C C . PHE A 1 110 ? -46.358 4.973 35.966 1.00 71.25 110 PHE A C 1
ATOM 862 O O . PHE A 1 110 ? -47.574 4.927 36.151 1.00 71.25 110 PHE A O 1
ATOM 869 N N . VAL A 1 111 ? -45.684 6.121 35.958 1.00 78.12 111 VAL A N 1
ATOM 870 C CA . VAL A 1 111 ? -46.357 7.420 35.983 1.00 78.12 111 VAL A CA 1
ATOM 871 C C . VAL A 1 111 ? -46.710 7.793 34.549 1.00 78.12 111 VAL A C 1
ATOM 873 O O . VAL A 1 111 ? -45.833 7.967 33.703 1.00 78.12 111 VAL A O 1
ATOM 876 N N . THR A 1 112 ? -48.004 7.913 34.260 1.00 72.56 112 THR A N 1
ATOM 877 C CA . THR A 1 112 ? -48.481 8.393 32.963 1.00 72.56 112 THR A CA 1
ATOM 878 C C . THR A 1 112 ? -48.081 9.853 32.804 1.00 72.56 112 THR A C 1
ATOM 880 O O . THR A 1 112 ? -48.582 10.734 33.504 1.00 72.56 112 THR A O 1
ATOM 883 N N . VAL A 1 113 ? -47.153 10.110 31.890 1.00 71.75 113 VAL A N 1
ATOM 884 C CA . VAL A 1 113 ? -46.693 11.462 31.595 1.00 71.75 113 VAL A CA 1
ATOM 885 C C . VAL A 1 113 ? -47.827 12.223 30.884 1.00 71.75 113 VAL A C 1
ATOM 887 O O . VAL A 1 113 ? -48.336 11.734 29.872 1.00 71.75 113 VAL A O 1
ATOM 890 N N . PRO A 1 114 ? -48.265 13.395 31.385 1.00 78.12 114 PRO A N 1
ATOM 891 C CA . PRO A 1 114 ? -49.341 14.156 30.760 1.00 78.12 114 PRO A CA 1
ATOM 892 C C . PRO A 1 114 ? -48.938 14.593 29.346 1.00 78.12 114 PRO A C 1
ATOM 894 O O . PRO A 1 114 ? -47.792 14.972 29.110 1.00 78.12 114 PRO A O 1
ATOM 897 N N . ALA A 1 115 ? -49.897 14.591 28.415 1.00 70.81 115 ALA A N 1
ATOM 898 C CA . ALA A 1 115 ? -49.706 14.781 26.968 1.00 70.81 115 ALA A CA 1
ATOM 899 C C . ALA A 1 115 ? -49.077 16.129 26.522 1.00 70.81 115 ALA A C 1
ATOM 901 O O . ALA A 1 115 ? -48.966 16.388 25.328 1.00 70.81 115 ALA A O 1
ATOM 902 N N . GLY A 1 116 ? -48.661 16.985 27.461 1.00 67.75 116 GLY A N 1
ATOM 903 C CA . GLY A 1 116 ? -47.927 18.231 27.219 1.00 67.75 116 GLY A CA 1
ATOM 904 C C . GLY A 1 116 ? -46.472 18.227 27.711 1.00 67.75 116 GLY A C 1
ATOM 905 O O . GLY A 1 116 ? -45.807 19.257 27.621 1.00 67.75 116 GLY A O 1
ATOM 906 N N . TRP A 1 117 ? -45.960 17.118 28.253 1.00 61.12 117 TRP A N 1
ATOM 907 C CA . TRP A 1 117 ? -44.571 17.032 28.709 1.00 61.12 117 TRP A CA 1
ATOM 908 C C . TRP A 1 117 ? -43.626 16.846 27.517 1.00 61.12 117 TRP A C 1
ATOM 910 O O . TRP A 1 117 ? -43.575 15.785 26.897 1.00 61.12 117 TRP A O 1
ATOM 920 N N . SER A 1 118 ? -42.874 17.897 27.193 1.00 66.75 118 SER A N 1
ATOM 921 C CA . SER A 1 118 ? -41.777 17.829 26.230 1.00 66.75 118 SER A CA 1
ATOM 922 C C . SER A 1 118 ? -40.456 17.591 26.975 1.00 66.75 118 SER A C 1
ATOM 924 O O . SER A 1 118 ? -40.073 18.433 27.797 1.00 66.75 118 SER A O 1
ATOM 926 N N . PRO A 1 119 ? -39.712 16.506 26.684 1.00 63.47 119 PRO A N 1
ATOM 927 C CA . PRO A 1 119 ? -38.441 16.204 27.351 1.00 63.47 119 PRO A CA 1
ATOM 928 C C . PRO A 1 119 ? -37.360 17.274 27.110 1.00 63.47 119 PRO A C 1
ATOM 930 O O . PRO A 1 119 ? -36.375 17.336 27.843 1.00 63.47 119 PRO A O 1
ATOM 933 N N . ALA A 1 120 ? -37.554 18.166 26.132 1.00 59.81 120 ALA A N 1
ATOM 934 C CA . ALA A 1 120 ? -36.629 19.255 25.822 1.00 59.81 120 ALA A CA 1
ATOM 935 C C . ALA A 1 120 ? -36.575 20.360 26.904 1.00 59.81 120 ALA A C 1
ATOM 937 O O . ALA A 1 120 ? -35.576 21.074 27.010 1.00 59.81 120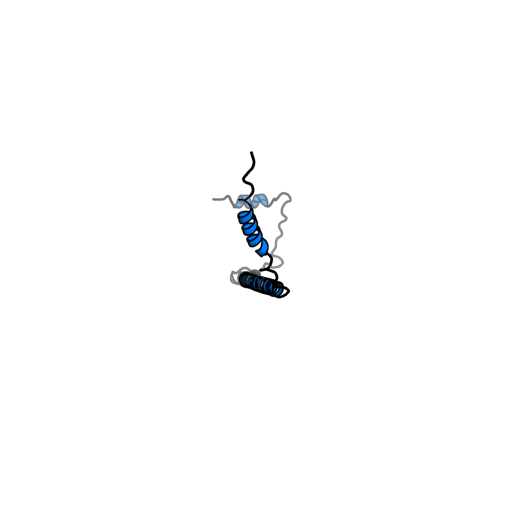 ALA A O 1
ATOM 938 N N . ILE A 1 121 ? -37.620 20.502 27.730 1.00 57.03 121 ILE A N 1
ATOM 939 C CA . ILE A 1 121 ? -37.705 21.569 28.748 1.00 57.03 121 ILE A CA 1
ATOM 940 C C . ILE A 1 121 ? -37.073 21.122 30.080 1.00 57.03 121 ILE A C 1
ATOM 942 O O . ILE A 1 121 ? -36.459 21.918 30.786 1.00 57.03 121 ILE A O 1
ATOM 946 N N . ALA A 1 122 ? -37.137 19.829 30.412 1.00 57.69 122 ALA A N 1
ATOM 947 C CA . ALA A 1 122 ? -36.603 19.307 31.673 1.00 57.69 122 ALA A CA 1
ATOM 948 C C . ALA A 1 122 ? -35.062 19.347 31.739 1.00 57.69 122 ALA A C 1
ATOM 950 O O . ALA A 1 122 ? -34.494 19.709 32.769 1.00 57.69 122 ALA A O 1
ATOM 951 N N . VAL A 1 123 ? -34.373 19.054 30.629 1.00 58.41 123 VAL A N 1
ATOM 952 C CA . VAL A 1 123 ? -32.896 19.015 30.585 1.00 58.41 123 VAL A CA 1
ATOM 953 C C . VAL A 1 123 ? -32.276 20.416 30.672 1.00 58.41 123 VAL A C 1
ATOM 955 O O . VAL A 1 123 ? -31.218 20.593 31.267 1.00 58.41 123 VAL A O 1
ATOM 958 N N . SER A 1 124 ? -32.954 21.436 30.144 1.00 55.09 124 SER A N 1
ATOM 959 C CA . SER A 1 124 ? -32.478 22.826 30.191 1.00 55.09 124 SER A CA 1
ATOM 960 C C . SER A 1 124 ? -32.716 23.513 31.543 1.00 55.09 124 SER A C 1
ATOM 962 O O . SER A 1 124 ? -32.098 24.542 31.812 1.00 55.09 124 SER A O 1
ATOM 964 N N . THR A 1 125 ? -33.553 22.932 32.411 1.00 54.28 125 THR A N 1
ATOM 965 C CA . THR A 1 125 ? -33.851 23.483 33.744 1.00 54.28 125 THR A CA 1
ATOM 966 C C . THR A 1 125 ? -32.905 22.935 34.822 1.00 54.28 125 THR A C 1
ATOM 968 O O . THR A 1 125 ? -32.529 23.673 35.724 1.00 54.28 125 THR A O 1
ATOM 971 N N . LEU A 1 126 ? -32.424 21.690 34.690 1.00 56.44 126 LEU A N 1
ATOM 972 C CA . LEU A 1 126 ? -31.412 21.106 35.591 1.00 56.44 126 LEU A CA 1
ATOM 973 C C . LEU A 1 126 ? -29.982 21.625 35.349 1.00 56.44 126 LEU A C 1
ATOM 975 O O . LEU A 1 126 ? -29.131 21.499 36.220 1.00 56.44 126 LEU A O 1
ATOM 979 N N . ALA A 1 127 ? -29.708 22.229 34.189 1.00 54.31 127 ALA A N 1
ATOM 980 C CA . ALA A 1 127 ? -28.409 22.832 33.869 1.00 54.31 127 ALA A CA 1
ATOM 981 C C . ALA A 1 127 ? -28.275 24.298 34.339 1.00 54.31 127 ALA A C 1
ATOM 983 O O . ALA A 1 127 ? -27.307 24.970 33.980 1.00 54.31 127 ALA A O 1
ATOM 984 N N . ARG A 1 128 ? -29.263 24.824 35.083 1.00 52.91 128 ARG A N 1
ATOM 985 C CA . ARG A 1 128 ? -29.356 26.247 35.446 1.00 52.91 128 ARG A CA 1
ATOM 986 C C . ARG A 1 128 ? -29.618 26.501 36.934 1.00 52.91 128 ARG A C 1
ATOM 988 O O . ARG A 1 128 ? -30.230 27.513 37.265 1.00 52.91 128 ARG A O 1
ATOM 995 N N . GLU A 1 129 ? -29.129 25.638 37.818 1.00 45.53 129 GLU A N 1
ATOM 996 C CA . GLU A 1 129 ? -28.911 26.030 39.215 1.00 45.53 129 GLU A CA 1
ATOM 997 C C . GLU A 1 129 ? -27.400 26.172 39.487 1.00 45.53 129 GLU A C 1
ATOM 999 O O . GLU A 1 129 ? -26.651 25.260 39.126 1.00 45.53 129 GLU A O 1
ATOM 1004 N N . PRO A 1 130 ? -26.943 27.335 40.001 1.00 55.78 130 PRO A N 1
ATOM 1005 C CA . PRO A 1 130 ? -25.542 27.618 40.324 1.00 55.78 130 PRO A CA 1
ATOM 1006 C C . PRO A 1 130 ? -25.060 26.960 41.623 1.00 55.78 130 PRO A C 1
ATOM 1008 O O . PRO A 1 130 ? -25.883 26.778 42.547 1.00 55.78 130 PRO A O 1
#

pLDDT: mean 71.15, std 12.15, range [42.81, 93.44]